Protein AF-A0A183J0R6-F1 (afdb_monomer)

Sequence (171 aa):
MLSTMIAQVKSVLSSEQKKADFKPEVENVSEIPLCSHACSMVCKYMNKQIDLIRDCLDGGNLEVVLTELSLRFHRAIVDNIYQFQYSSQGAMLLLCDIGEYRKVVTGLELPFVSKLFEALNALCNLLIVSPDNLASACCSGMLGDVERTVVVGFVQLRADYKTAKLNIDFQ

Secondary structure (DSSP, 8-state):
-HHHHHHHHHHHHHHH--HHHHS-SS--GGG--SS-HHHHHHHHHHHHHHHHHHHH--HHHHHHHHHHHHHHHHHHHHHHHTT--B-HHHHHHHHHHHHHHHHHHHTTT-HHHHHHHHHHHHHHHTTTS-HHHHHHHHT-GGGTTS-HHHHHHHHTTBTTTTTTT------

Organism: NCBI:txid241478

pLDDT: mean 93.26, std 8.08, range [53.22, 98.81]

Solvent-accessible surface area (backbone atoms only — not comparable to full-atom values): 9695 Å² total; per-residue (Å²): 109,66,70,58,55,49,48,50,44,51,50,44,44,68,74,56,54,51,67,56,69,22,45,50,97,70,89,58,79,93,69,70,57,83,45,48,72,29,47,56,54,42,50,55,52,50,50,56,51,51,52,56,46,56,77,74,40,57,73,71,62,34,53,53,52,53,49,55,46,50,55,51,46,53,49,50,53,53,62,53,56,73,76,47,48,25,32,61,63,17,26,53,35,48,51,30,30,50,54,53,54,41,58,63,50,56,78,66,76,46,68,70,60,48,50,52,51,50,31,50,47,56,50,50,47,56,37,56,51,53,79,91,50,39,69,62,58,71,65,32,77,70,42,68,90,51,57,65,69,58,56,52,52,45,43,63,28,23,66,53,34,79,82,69,63,72,75,83,79,84,128

Radius of gyration: 16.72 Å; Cα contacts (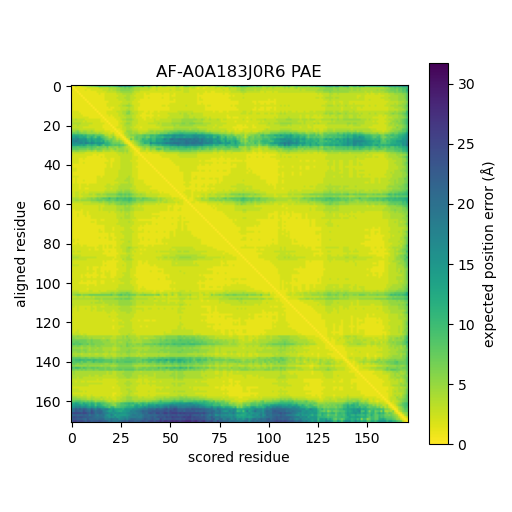8 Å, |Δi|>4): 164; chains: 1; bounding box: 42×39×45 Å

Nearest PDB structures (foldseek):
  5h11-assembly1_A  TM=9.649E-01  e=1.676E-13  Danio rerio
  5yfp-assembly1_E  TM=7.094E-01  e=2.396E-03  Saccharomyces cerevisiae S288C
  8ay2-assembly1_A  TM=6.679E-01  e=6.912E-02  Rattus norvegicus
  3hr0-assembly1_B  TM=6.161E-01  e=3.443E-01  Homo sapiens
  8tl7-assembly1_U  TM=4.513E-01  e=7.728E+00  synthetic construct

Structure (mmCIF, N/CA/C/O backbone):
data_AF-A0A183J0R6-F1
#
_entry.id   AF-A0A183J0R6-F1
#
loop_
_atom_site.group_PDB
_atom_site.id
_atom_site.type_symbol
_atom_site.label_atom_id
_atom_site.label_alt_id
_atom_site.label_comp_id
_atom_site.label_asym_id
_atom_site.label_entity_id
_atom_site.label_seq_id
_atom_site.pdbx_PDB_ins_code
_atom_site.Cartn_x
_atom_site.Cartn_y
_atom_site.Cartn_z
_atom_site.occupancy
_atom_site.B_iso_or_equiv
_atom_site.auth_seq_id
_atom_site.auth_comp_id
_atom_site.auth_asym_id
_atom_site.auth_atom_id
_atom_site.pdbx_PDB_model_num
ATOM 1 N N . MET A 1 1 ? -19.996 0.088 7.884 1.00 87.75 1 MET A N 1
ATOM 2 C CA . MET A 1 1 ? -19.008 1.145 8.188 1.00 87.75 1 MET A CA 1
ATOM 3 C C . MET A 1 1 ? -17.641 0.836 7.581 1.00 87.75 1 MET A C 1
ATOM 5 O O . MET A 1 1 ? -17.320 1.444 6.571 1.00 87.75 1 MET A O 1
ATOM 9 N N . LEU A 1 2 ? -16.880 -0.139 8.104 1.00 95.31 2 LEU A N 1
ATOM 10 C CA . LEU A 1 2 ? -15.515 -0.433 7.628 1.00 95.31 2 LEU A CA 1
ATOM 11 C C . LEU A 1 2 ? -15.435 -0.726 6.121 1.00 95.31 2 LEU A C 1
ATOM 13 O O . LEU A 1 2 ? -14.569 -0.199 5.435 1.00 95.31 2 LEU A O 1
ATOM 17 N N . SER A 1 3 ? -16.377 -1.500 5.571 1.00 96.94 3 SER A N 1
ATOM 18 C CA . SER A 1 3 ? -16.422 -1.771 4.125 1.00 96.94 3 SER A CA 1
ATOM 19 C C . SER A 1 3 ? -16.552 -0.498 3.281 1.00 96.94 3 SER A C 1
ATOM 21 O O . SER A 1 3 ? -15.930 -0.404 2.231 1.00 96.94 3 SER A O 1
ATOM 23 N N . THR A 1 4 ? -17.315 0.492 3.748 1.00 97.81 4 THR A N 1
ATOM 24 C CA . THR A 1 4 ? -17.487 1.781 3.062 1.00 97.81 4 THR A CA 1
ATOM 25 C C . THR A 1 4 ? -16.209 2.612 3.125 1.00 97.81 4 THR A C 1
ATOM 27 O O . THR A 1 4 ? -15.810 3.180 2.115 1.00 97.81 4 THR A O 1
ATOM 30 N N . MET A 1 5 ? -15.529 2.630 4.278 1.00 98.44 5 MET A N 1
ATOM 31 C CA . MET A 1 5 ? -14.243 3.321 4.427 1.00 98.44 5 MET A CA 1
ATOM 32 C C . MET A 1 5 ? -13.196 2.753 3.466 1.00 98.44 5 MET A C 1
ATOM 34 O O . MET A 1 5 ? -12.525 3.489 2.749 1.00 98.44 5 MET A O 1
ATOM 38 N N . ILE A 1 6 ? -13.116 1.426 3.382 1.00 98.69 6 ILE A N 1
ATOM 39 C CA . ILE A 1 6 ? -12.188 0.746 2.476 1.00 98.69 6 ILE A CA 1
ATOM 40 C C . ILE A 1 6 ? -12.593 0.925 1.011 1.00 98.69 6 ILE A C 1
ATOM 42 O O . ILE A 1 6 ? -11.721 1.088 0.162 1.00 98.69 6 ILE A O 1
ATOM 46 N N . ALA A 1 7 ? -13.889 0.951 0.693 1.00 98.56 7 ALA A N 1
ATOM 47 C CA . ALA A 1 7 ? -14.354 1.272 -0.655 1.00 98.56 7 ALA A CA 1
ATOM 48 C C . ALA A 1 7 ? -13.926 2.686 -1.080 1.00 98.56 7 ALA A C 1
ATOM 50 O O . ALA A 1 7 ? -13.480 2.863 -2.210 1.00 98.56 7 ALA A O 1
ATOM 51 N N . GLN A 1 8 ? -13.974 3.665 -0.169 1.00 98.56 8 GLN A N 1
ATOM 52 C CA . GLN A 1 8 ? -13.479 5.015 -0.438 1.00 98.56 8 GLN A CA 1
ATOM 53 C C . GLN A 1 8 ? -11.965 5.030 -0.689 1.00 98.56 8 GLN A C 1
ATOM 55 O O . GLN A 1 8 ? -11.523 5.663 -1.644 1.00 98.56 8 GLN A O 1
ATOM 60 N N . VAL A 1 9 ? -11.176 4.302 0.112 1.00 98.81 9 VAL A N 1
ATOM 61 C CA . VAL A 1 9 ? -9.729 4.143 -0.129 1.00 98.81 9 VAL A CA 1
ATOM 62 C C . VAL A 1 9 ? -9.477 3.566 -1.520 1.00 98.81 9 VAL A C 1
ATOM 64 O O . VAL A 1 9 ? -8.729 4.153 -2.296 1.00 98.81 9 VAL A O 1
ATOM 67 N N . LYS A 1 10 ? -10.141 2.457 -1.868 1.00 98.75 10 LYS A N 1
ATOM 68 C CA . LYS A 1 10 ? -10.003 1.825 -3.189 1.00 98.75 10 LYS A CA 1
ATOM 69 C C . LYS A 1 10 ? -10.410 2.770 -4.320 1.00 98.75 10 LYS A C 1
ATOM 71 O O . LYS A 1 10 ? -9.727 2.807 -5.336 1.00 98.75 10 LYS A O 1
ATOM 76 N N . SER A 1 11 ? -11.471 3.557 -4.129 1.00 98.69 11 SER A N 1
ATOM 77 C CA . SER A 1 11 ? -11.908 4.560 -5.103 1.00 98.69 11 SER A CA 1
ATOM 78 C C . SER A 1 11 ? -10.818 5.598 -5.359 1.00 98.69 11 SER A C 1
ATOM 80 O O . SER A 1 11 ? -10.483 5.820 -6.517 1.00 98.69 11 SER A O 1
ATOM 82 N N . VAL A 1 12 ? -10.241 6.185 -4.303 1.00 98.75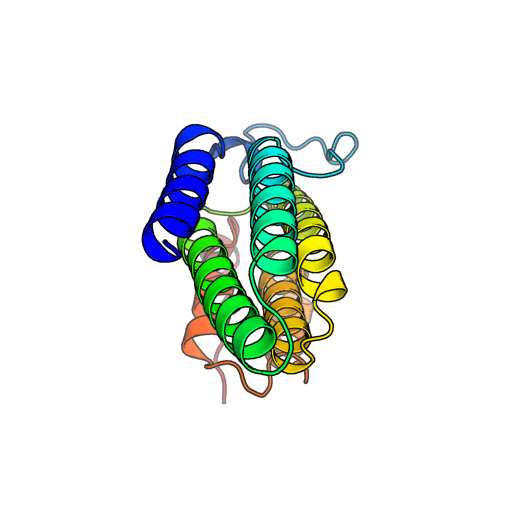 12 VAL A N 1
ATOM 83 C CA . VAL A 1 12 ? -9.163 7.183 -4.426 1.00 98.75 12 VAL A CA 1
ATOM 84 C C . VAL A 1 12 ? -7.941 6.581 -5.113 1.00 98.75 12 VAL A C 1
ATOM 86 O O . VAL A 1 12 ? -7.418 7.173 -6.049 1.00 98.75 12 VAL A O 1
ATOM 89 N N . LEU A 1 13 ? -7.510 5.386 -4.699 1.00 98.56 13 LEU A N 1
ATOM 90 C CA . LEU A 1 13 ? -6.380 4.703 -5.334 1.00 98.56 13 LEU A CA 1
ATOM 91 C C . LEU A 1 13 ? -6.639 4.474 -6.830 1.00 98.56 13 LEU A C 1
ATOM 93 O O . LEU A 1 13 ? -5.785 4.775 -7.654 1.00 98.56 13 LEU A O 1
ATOM 97 N N . SER A 1 14 ? -7.842 4.019 -7.191 1.00 97.69 14 SER A N 1
ATOM 98 C CA . SER A 1 14 ? -8.191 3.737 -8.587 1.00 97.69 14 SER A CA 1
ATOM 99 C C . SER A 1 14 ? -8.325 4.979 -9.475 1.00 97.69 14 SER A C 1
ATOM 101 O O . SER A 1 14 ? -8.086 4.876 -10.677 1.00 97.69 14 SER A O 1
ATOM 103 N N . SER A 1 15 ? -8.727 6.130 -8.921 1.00 97.56 15 SER A N 1
ATOM 104 C CA . SER A 1 15 ? -8.940 7.357 -9.700 1.00 97.56 15 SER A CA 1
ATOM 105 C C . SER A 1 15 ? -7.698 8.239 -9.768 1.00 97.56 15 SER A C 1
ATOM 107 O O . SER A 1 15 ? -7.456 8.866 -10.799 1.00 97.56 15 SER A O 1
ATOM 109 N N . GLU A 1 16 ? -6.909 8.278 -8.693 1.00 97.88 16 GLU A N 1
ATOM 110 C CA . GLU A 1 16 ? -5.811 9.235 -8.547 1.00 97.88 16 GLU A CA 1
ATOM 111 C C . GLU A 1 16 ? -4.429 8.634 -8.805 1.00 97.88 16 GLU A C 1
ATOM 113 O O . GLU A 1 16 ? -3.523 9.375 -9.184 1.00 97.88 16 GLU A O 1
ATOM 118 N N . GLN A 1 17 ? -4.239 7.321 -8.615 1.00 97.56 17 GLN A N 1
ATOM 119 C CA . GLN A 1 17 ? -2.930 6.691 -8.792 1.00 97.56 17 GLN A CA 1
ATOM 120 C C . GLN A 1 17 ? -2.743 6.213 -10.231 1.00 97.56 17 GLN A C 1
ATOM 122 O O . GLN A 1 17 ? -3.437 5.319 -10.722 1.00 97.56 17 GLN A O 1
ATOM 127 N N . LYS A 1 18 ? -1.791 6.821 -10.937 1.00 95.38 18 LYS A N 1
ATOM 128 C CA . LYS A 1 18 ? -1.590 6.624 -12.373 1.00 95.38 18 LYS A CA 1
ATOM 129 C C . LYS A 1 18 ? -0.411 5.700 -12.627 1.00 95.38 18 LYS A C 1
ATOM 131 O O . LYS A 1 18 ? 0.579 5.695 -11.909 1.00 95.38 18 LYS A O 1
ATOM 136 N N . LYS A 1 19 ? -0.455 4.967 -13.745 1.00 95.06 19 LYS A N 1
ATOM 137 C CA . LYS A 1 19 ? 0.674 4.113 -14.168 1.00 95.06 19 LYS A CA 1
ATOM 138 C C . LYS A 1 19 ? 1.973 4.901 -14.353 1.00 95.06 19 LYS A C 1
ATOM 140 O O . LYS A 1 19 ? 3.040 4.371 -14.067 1.00 95.06 19 LYS A O 1
ATOM 145 N N . ALA A 1 20 ? 1.868 6.153 -14.798 1.00 92.81 20 ALA A N 1
ATOM 146 C CA . ALA A 1 20 ? 3.007 7.046 -14.975 1.00 92.81 20 ALA A CA 1
ATOM 147 C C . ALA A 1 20 ? 3.714 7.396 -13.653 1.00 92.81 20 ALA A C 1
ATOM 149 O O . ALA A 1 20 ? 4.898 7.707 -13.693 1.00 92.81 20 ALA A O 1
ATOM 150 N N . ASP A 1 21 ? 3.036 7.281 -12.503 1.00 91.06 21 ASP A N 1
ATOM 151 C CA . ASP A 1 21 ? 3.656 7.509 -11.191 1.00 91.06 21 ASP A CA 1
ATOM 152 C C . ASP A 1 21 ? 4.735 6.451 -10.906 1.00 91.06 21 ASP A C 1
ATOM 154 O O . ASP A 1 21 ? 5.763 6.739 -10.299 1.00 91.06 21 ASP A O 1
ATOM 158 N N . PHE A 1 22 ? 4.515 5.217 -11.376 1.00 95.81 22 PHE A N 1
ATOM 159 C CA . PHE A 1 22 ? 5.379 4.070 -11.082 1.00 95.81 22 PHE A CA 1
ATOM 160 C C . PHE A 1 22 ? 6.205 3.569 -12.269 1.00 95.81 22 PHE A C 1
ATOM 162 O O . PHE A 1 22 ? 7.151 2.798 -12.103 1.00 95.81 22 PHE A O 1
ATOM 169 N N . LYS A 1 23 ? 5.866 4.014 -13.476 1.00 93.94 23 LYS A N 1
ATOM 170 C CA . LYS A 1 23 ? 6.611 3.730 -14.700 1.00 93.94 23 LYS A CA 1
ATOM 171 C C . LYS A 1 23 ? 6.567 4.957 -15.616 1.00 93.94 23 LYS A C 1
ATOM 173 O O . LYS A 1 23 ? 5.836 4.940 -16.611 1.00 93.94 23 LYS A O 1
ATOM 178 N N . PRO A 1 24 ? 7.284 6.035 -15.261 1.00 90.12 24 PRO A N 1
ATOM 179 C CA . PRO A 1 24 ? 7.362 7.221 -16.101 1.00 90.12 24 PRO A CA 1
ATOM 180 C C . PRO A 1 24 ? 8.087 6.901 -17.416 1.00 90.12 24 PRO A C 1
ATOM 182 O O . PRO A 1 24 ? 8.922 5.999 -17.476 1.00 90.12 24 PRO A O 1
ATOM 185 N N . GLU A 1 25 ? 7.768 7.637 -18.482 1.00 88.31 25 GLU A N 1
ATOM 186 C CA . GLU A 1 25 ? 8.450 7.480 -19.778 1.00 88.31 25 GLU A CA 1
ATOM 187 C C . GLU A 1 25 ? 9.907 7.958 -19.721 1.00 88.31 25 GLU A C 1
ATOM 189 O O . GLU A 1 25 ? 10.774 7.401 -20.393 1.00 88.31 25 GLU A O 1
ATOM 194 N N . VAL A 1 26 ? 10.170 8.976 -18.897 1.00 85.00 26 VAL A N 1
ATOM 195 C CA . VAL A 1 26 ? 11.495 9.546 -18.655 1.00 85.00 26 VAL A CA 1
ATOM 196 C C . VAL A 1 26 ? 11.745 9.533 -17.155 1.00 85.00 26 VAL A C 1
ATOM 198 O O . VAL A 1 26 ? 10.992 10.146 -16.398 1.00 85.00 26 VAL A O 1
ATOM 201 N N . GLU A 1 27 ? 12.797 8.839 -16.723 1.00 80.25 27 GLU A N 1
ATOM 202 C CA . GLU A 1 27 ? 13.166 8.815 -15.310 1.00 80.25 27 GLU A CA 1
ATOM 203 C C . GLU A 1 27 ? 13.895 10.104 -14.913 1.00 80.25 27 GLU A C 1
ATOM 205 O O . GLU A 1 27 ? 14.862 10.509 -15.559 1.00 80.25 27 GLU A O 1
ATOM 210 N N . ASN A 1 28 ? 13.462 10.732 -13.819 1.00 80.94 28 ASN A N 1
ATOM 211 C CA . ASN A 1 28 ? 14.131 11.897 -13.230 1.00 80.94 28 ASN A CA 1
ATOM 212 C C . ASN A 1 28 ? 14.248 11.736 -11.710 1.00 80.94 28 ASN A C 1
ATOM 214 O O . ASN A 1 28 ? 13.457 12.277 -10.938 1.00 80.94 28 ASN A O 1
ATOM 218 N N . VAL A 1 29 ? 15.245 10.962 -11.279 1.00 74.69 29 VAL A N 1
ATOM 219 C CA . VAL A 1 29 ? 15.430 10.558 -9.874 1.00 74.69 29 VAL A CA 1
ATOM 220 C C . VAL A 1 29 ? 15.598 11.757 -8.922 1.00 74.69 29 VAL A C 1
ATOM 222 O O . VAL A 1 29 ? 15.283 11.640 -7.742 1.00 74.69 29 VAL A O 1
ATOM 225 N N . SER A 1 30 ? 16.022 12.926 -9.416 1.00 73.06 30 SER A N 1
ATOM 226 C CA . SER A 1 30 ? 16.150 14.158 -8.619 1.00 73.06 30 SER A CA 1
ATOM 227 C C . SER A 1 30 ? 14.825 14.770 -8.149 1.00 73.06 30 SER A C 1
ATOM 229 O O . SER A 1 30 ? 14.849 15.629 -7.272 1.00 73.06 30 SER A O 1
ATOM 231 N N . GLU A 1 31 ? 13.681 14.347 -8.693 1.00 79.44 31 GLU A N 1
ATOM 232 C CA . GLU A 1 31 ? 12.369 14.962 -8.434 1.00 79.44 31 GLU A CA 1
ATOM 233 C C . GLU A 1 31 ? 11.353 13.976 -7.840 1.00 79.44 31 GLU A C 1
ATOM 235 O O . GLU A 1 31 ? 10.154 14.062 -8.100 1.00 79.44 31 GLU A O 1
ATOM 240 N N . ILE A 1 32 ? 11.809 13.010 -7.038 1.00 80.56 32 ILE A N 1
ATOM 241 C CA . ILE A 1 32 ? 10.890 12.078 -6.373 1.00 80.56 32 ILE A CA 1
ATOM 242 C C . ILE A 1 32 ? 10.152 12.826 -5.251 1.00 80.56 32 ILE A C 1
ATOM 244 O O . ILE A 1 32 ? 10.797 13.319 -4.320 1.00 80.56 32 ILE A O 1
ATOM 248 N N . PRO A 1 33 ? 8.813 12.936 -5.314 1.00 87.25 33 PRO A N 1
ATOM 249 C CA . PRO A 1 33 ? 8.048 13.619 -4.283 1.00 87.25 33 PRO A CA 1
ATOM 250 C C . PRO A 1 33 ? 8.037 12.810 -2.979 1.00 87.25 33 PRO A C 1
ATOM 252 O O . PRO A 1 33 ? 8.290 11.608 -2.965 1.00 87.25 33 PRO A O 1
ATOM 255 N N . LEU A 1 34 ? 7.685 13.469 -1.871 1.00 92.19 34 LEU A N 1
ATOM 256 C CA . LEU A 1 34 ? 7.610 12.839 -0.544 1.00 92.19 34 LEU A CA 1
ATOM 257 C C . LEU A 1 34 ? 6.604 11.682 -0.463 1.00 92.19 34 LEU A C 1
ATOM 259 O O . LEU A 1 34 ? 6.742 10.827 0.403 1.00 92.19 34 LEU A O 1
ATOM 263 N N . CYS A 1 35 ? 5.575 11.706 -1.309 1.00 96.75 35 CYS A N 1
ATOM 264 C CA . CYS A 1 35 ? 4.621 10.630 -1.575 1.00 96.75 35 CYS A CA 1
ATOM 265 C C . CYS A 1 35 ? 3.806 10.998 -2.826 1.00 96.75 35 CYS A C 1
ATOM 267 O O . CYS A 1 35 ? 3.851 12.137 -3.306 1.00 96.75 35 CYS A O 1
ATOM 269 N N . SER A 1 36 ? 3.043 10.047 -3.351 1.00 97.19 36 SER A N 1
ATOM 270 C CA . SER A 1 36 ? 2.089 10.270 -4.430 1.00 97.19 36 SER A CA 1
ATOM 271 C C . SER A 1 36 ? 0.873 11.073 -3.957 1.00 97.19 36 SER A C 1
ATOM 273 O O . SER A 1 36 ? 0.510 11.104 -2.775 1.00 97.19 36 SER A O 1
ATOM 275 N N . HIS A 1 37 ? 0.183 11.706 -4.910 1.00 96.88 37 HIS A N 1
ATOM 276 C CA . HIS A 1 37 ? -1.052 12.434 -4.621 1.00 96.88 37 HIS A CA 1
ATOM 277 C C . HIS A 1 37 ? -2.132 11.517 -4.020 1.00 96.88 37 HIS A C 1
ATOM 279 O O . HIS A 1 37 ? -2.749 11.862 -3.008 1.00 96.88 37 HIS A O 1
ATOM 285 N N . ALA A 1 38 ? -2.298 10.321 -4.596 1.00 98.19 38 ALA A N 1
ATOM 286 C CA . ALA A 1 38 ? -3.231 9.310 -4.113 1.00 98.19 38 ALA A CA 1
ATOM 287 C C . ALA A 1 38 ? -2.925 8.899 -2.665 1.00 98.19 38 ALA A C 1
ATOM 289 O O . ALA A 1 38 ? -3.832 8.874 -1.830 1.00 98.19 38 ALA A O 1
ATOM 290 N N . CYS A 1 39 ? -1.648 8.663 -2.339 1.00 98.69 39 CYS A N 1
ATOM 291 C CA . CYS A 1 39 ? -1.220 8.339 -0.982 1.00 98.69 39 CYS A CA 1
ATOM 292 C C . CYS A 1 39 ? -1.583 9.444 0.013 1.00 98.69 39 CYS A C 1
ATOM 294 O O . CYS A 1 39 ? -2.212 9.173 1.036 1.00 98.69 39 CYS A O 1
ATOM 296 N N . SER A 1 40 ? -1.272 10.703 -0.308 1.00 98.50 40 SER A N 1
ATOM 297 C CA . SER A 1 40 ? -1.616 11.843 0.549 1.00 98.50 40 SER A CA 1
ATOM 298 C C . SER A 1 40 ? -3.122 11.913 0.848 1.00 98.50 40 SER A C 1
ATOM 300 O O . SER A 1 40 ? -3.532 12.074 2.004 1.00 98.50 40 SER A O 1
ATOM 302 N N . MET A 1 41 ? -3.966 11.728 -0.174 1.00 98.69 41 MET A N 1
ATOM 303 C CA . MET A 1 41 ? -5.424 11.725 -0.021 1.00 98.69 41 MET A CA 1
ATOM 304 C C . MET A 1 41 ? -5.919 10.563 0.844 1.00 98.69 41 MET A C 1
ATOM 306 O O . MET A 1 41 ? -6.752 10.769 1.732 1.00 98.69 41 MET A O 1
ATOM 310 N N . VAL A 1 42 ? -5.392 9.359 0.615 1.00 98.81 42 VAL A N 1
ATOM 311 C CA . VAL A 1 42 ? -5.724 8.159 1.391 1.00 98.81 42 VAL A CA 1
ATOM 312 C C . VAL A 1 42 ? -5.324 8.328 2.856 1.00 98.81 42 VAL A C 1
ATOM 314 O O . VAL A 1 42 ? -6.160 8.116 3.733 1.00 98.81 42 VAL A O 1
ATOM 317 N N . CYS A 1 43 ? -4.100 8.777 3.144 1.00 98.50 43 CYS A N 1
ATOM 318 C CA . CYS A 1 43 ? -3.628 9.009 4.510 1.00 98.50 43 CYS A CA 1
ATOM 319 C C . CYS A 1 43 ? -4.476 10.057 5.236 1.00 98.50 43 CYS A C 1
ATOM 321 O O . CYS A 1 43 ? -4.893 9.840 6.375 1.00 98.50 43 CYS A O 1
ATOM 323 N N . LYS A 1 44 ? -4.792 11.178 4.576 1.00 98.56 44 LYS A N 1
ATOM 324 C CA . LYS A 1 44 ? -5.668 12.213 5.144 1.00 98.56 44 LYS A CA 1
ATOM 325 C C . LYS A 1 44 ? -7.057 11.662 5.471 1.00 98.56 44 LYS A C 1
ATOM 327 O O . LYS A 1 44 ? -7.605 11.965 6.531 1.00 98.56 44 LYS A O 1
ATOM 332 N N . TYR A 1 45 ? -7.629 10.862 4.572 1.00 98.62 45 TYR A N 1
ATOM 333 C CA . TYR A 1 45 ? -8.929 10.233 4.788 1.00 98.62 45 TYR A CA 1
ATOM 334 C C . TYR A 1 45 ? -8.896 9.248 5.961 1.00 98.62 45 TYR A C 1
ATOM 336 O O . TYR A 1 45 ? -9.743 9.342 6.850 1.00 98.62 45 TYR A O 1
ATOM 344 N N . MET A 1 46 ? -7.912 8.345 5.986 1.00 98.50 46 MET A N 1
ATOM 345 C CA . MET A 1 46 ? -7.789 7.308 7.010 1.00 98.50 46 MET A CA 1
ATOM 346 C C . MET A 1 46 ? -7.580 7.894 8.403 1.00 98.50 46 MET A C 1
ATOM 348 O O . MET A 1 46 ? -8.302 7.500 9.313 1.00 98.50 46 MET A O 1
ATOM 352 N N . ASN A 1 47 ? -6.683 8.874 8.563 1.00 98.38 47 ASN A N 1
ATOM 353 C CA . ASN A 1 47 ? -6.486 9.551 9.851 1.00 98.38 47 ASN A CA 1
ATOM 354 C C . ASN A 1 47 ? -7.797 10.160 10.366 1.00 98.38 47 ASN A C 1
ATOM 356 O O . ASN A 1 47 ? -8.203 9.883 11.488 1.00 98.38 47 ASN A O 1
ATOM 360 N N . LYS A 1 48 ? -8.545 10.862 9.502 1.00 98.31 48 LYS A N 1
ATOM 361 C CA . LYS A 1 48 ? -9.861 11.403 9.872 1.00 98.31 48 LYS A CA 1
ATOM 362 C C . LYS A 1 48 ? -10.847 10.314 10.318 1.00 98.31 48 LYS A C 1
ATOM 364 O O . LYS A 1 48 ? -11.633 10.548 11.230 1.00 98.31 48 LYS A O 1
ATOM 369 N N . GLN A 1 49 ? -10.867 9.152 9.660 1.00 98.12 49 GLN A N 1
ATOM 370 C CA . GLN A 1 49 ? -11.750 8.052 10.072 1.00 98.12 49 GLN A CA 1
ATOM 371 C C . GLN A 1 49 ? -11.319 7.444 11.409 1.00 98.12 49 GLN A C 1
ATOM 373 O O . GLN A 1 49 ? -12.175 7.129 12.228 1.00 98.12 49 GLN A O 1
ATOM 378 N N . ILE A 1 50 ? -10.014 7.293 11.631 1.00 97.88 50 ILE A N 1
ATOM 379 C CA . ILE A 1 50 ? -9.447 6.792 12.886 1.00 97.88 50 ILE A CA 1
ATOM 380 C C . ILE A 1 50 ? -9.819 7.716 14.048 1.00 97.88 50 ILE A C 1
ATOM 382 O O . ILE A 1 50 ? -10.266 7.218 15.079 1.00 97.88 50 ILE A O 1
ATOM 386 N N . ASP A 1 51 ? -9.705 9.033 13.871 1.00 97.44 51 ASP A N 1
ATOM 387 C CA . ASP A 1 51 ? -10.076 10.013 14.898 1.00 97.44 51 ASP A CA 1
ATOM 388 C C . ASP A 1 51 ? -11.562 9.889 15.270 1.00 97.44 51 ASP A C 1
ATOM 390 O O . ASP A 1 51 ? -11.901 9.725 16.437 1.00 97.44 51 ASP A O 1
ATOM 394 N N . LEU A 1 52 ? -12.453 9.818 14.273 1.00 97.38 52 LEU A N 1
ATOM 395 C CA . LEU A 1 52 ? -13.888 9.620 14.518 1.00 97.38 52 LEU A CA 1
ATOM 396 C C . LEU A 1 52 ? -14.195 8.297 15.232 1.00 97.38 52 LEU A C 1
ATOM 398 O O . LEU A 1 52 ? -15.106 8.235 16.052 1.00 97.38 52 LEU A O 1
ATOM 402 N N . ILE A 1 53 ? -13.465 7.226 14.913 1.00 97.50 53 ILE A N 1
ATOM 403 C CA . ILE A 1 53 ? -13.627 5.934 15.588 1.00 97.50 53 ILE A CA 1
ATOM 404 C C . ILE A 1 53 ? -13.210 6.048 17.059 1.0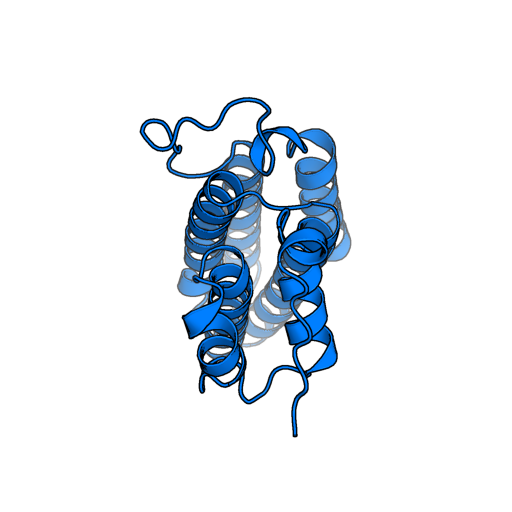0 97.50 53 ILE A C 1
ATOM 406 O O . ILE A 1 53 ? -13.913 5.518 17.918 1.00 97.50 53 ILE A O 1
ATOM 410 N N . ARG A 1 54 ? -12.115 6.759 17.353 1.00 96.31 54 ARG A N 1
ATOM 411 C CA . ARG A 1 54 ? -11.625 7.004 18.720 1.00 96.31 54 ARG A CA 1
ATOM 412 C C . ARG A 1 54 ? -12.573 7.856 19.552 1.00 96.31 54 ARG A C 1
ATOM 414 O O . ARG A 1 54 ? -12.676 7.635 20.751 1.00 96.31 54 ARG A O 1
ATOM 421 N N . ASP A 1 55 ? -13.298 8.771 18.919 1.00 97.12 55 ASP A N 1
ATOM 422 C CA . ASP A 1 55 ? -14.321 9.571 19.598 1.00 97.12 55 ASP A CA 1
ATOM 423 C C . ASP A 1 55 ? -15.580 8.754 19.946 1.00 97.12 55 ASP A C 1
ATOM 425 O O . ASP A 1 55 ? -16.369 9.157 20.801 1.00 97.12 55 ASP A O 1
ATOM 429 N N . CYS A 1 56 ? -15.793 7.613 19.278 1.00 96.31 56 CYS A N 1
ATOM 430 C CA . CYS A 1 56 ? -17.013 6.811 19.409 1.00 96.31 56 CYS A CA 1
ATOM 431 C C . CYS A 1 56 ? -16.825 5.492 20.172 1.00 96.31 56 CYS A C 1
ATOM 433 O O . CYS A 1 56 ? -17.819 4.909 20.605 1.00 96.31 56 CYS A O 1
ATOM 435 N N . LEU A 1 57 ? -15.596 4.981 20.272 1.00 96.56 57 LEU A N 1
ATOM 436 C CA . LEU A 1 57 ? -15.275 3.672 20.843 1.00 96.56 57 LEU A CA 1
ATOM 437 C C . LEU A 1 57 ? -14.085 3.769 21.796 1.00 96.56 57 LEU A C 1
ATOM 439 O O . LEU A 1 57 ? -13.166 4.553 21.585 1.00 96.56 57 LEU A O 1
ATOM 443 N N . ASP A 1 58 ? -14.053 2.877 22.780 1.00 94.06 58 ASP A N 1
ATOM 444 C CA . ASP A 1 58 ? -12.977 2.754 23.753 1.00 94.06 58 ASP A CA 1
ATOM 445 C C . ASP A 1 58 ? -12.579 1.285 24.003 1.00 94.06 58 ASP A C 1
ATOM 447 O O . ASP A 1 58 ? -13.183 0.333 23.487 1.00 94.06 58 ASP A O 1
ATOM 451 N N . GLY A 1 59 ? -11.495 1.110 24.765 1.00 95.12 59 GLY A N 1
ATOM 452 C CA . GLY A 1 59 ? -11.015 -0.185 25.248 1.00 95.12 59 GLY A CA 1
ATOM 453 C C . GLY A 1 59 ? 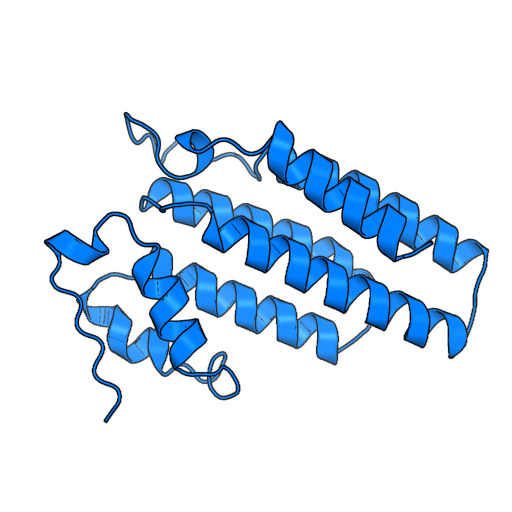-10.870 -1.252 24.157 1.00 95.12 59 GLY A C 1
ATOM 454 O O . GLY A 1 59 ? -10.411 -0.989 23.046 1.00 95.12 59 GLY A O 1
ATOM 455 N N . GLY A 1 60 ? -11.285 -2.480 24.476 1.00 95.62 60 GLY A N 1
ATOM 456 C CA . GLY A 1 60 ? -11.158 -3.617 23.558 1.00 95.62 60 GLY A CA 1
ATOM 457 C C . GLY A 1 60 ? -12.002 -3.491 22.284 1.00 95.62 60 GLY A C 1
ATOM 458 O O . GLY A 1 60 ? -11.613 -4.010 21.241 1.00 95.62 60 GLY A O 1
ATOM 459 N N . ASN A 1 61 ? -13.128 -2.768 22.320 1.00 95.94 61 ASN A N 1
ATOM 460 C CA . ASN A 1 61 ? -13.938 -2.546 21.117 1.00 95.94 61 ASN A CA 1
ATOM 4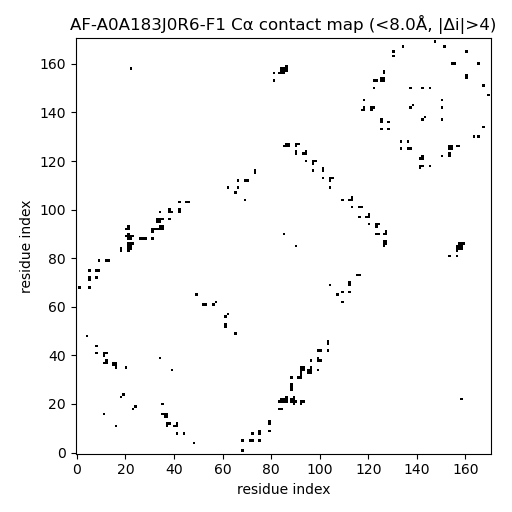61 C C . ASN A 1 61 ? -13.194 -1.665 20.110 1.00 95.94 61 ASN A C 1
ATOM 463 O O . ASN A 1 61 ? -13.195 -1.958 18.913 1.00 95.94 61 ASN A O 1
ATOM 467 N N . LEU A 1 62 ? -12.538 -0.610 20.602 1.00 97.00 62 LEU A N 1
ATOM 468 C CA . LEU A 1 62 ? -11.686 0.249 19.789 1.00 97.00 62 LEU A CA 1
ATOM 469 C C . LEU A 1 62 ? -10.546 -0.559 19.156 1.00 97.00 62 LEU A C 1
ATOM 471 O O . LEU A 1 62 ? -10.336 -0.473 17.946 1.00 97.00 62 LEU A O 1
ATOM 475 N N . GLU A 1 63 ? -9.864 -1.389 19.948 1.00 96.94 63 GLU A N 1
ATOM 476 C CA . GLU A 1 63 ? -8.758 -2.231 19.477 1.00 96.94 63 GLU A CA 1
ATOM 477 C C . GLU A 1 63 ? -9.196 -3.185 18.354 1.00 96.94 63 GLU A C 1
ATOM 479 O O . GLU A 1 63 ? -8.556 -3.243 17.300 1.00 96.94 63 GLU A O 1
ATOM 484 N N . VAL A 1 64 ? -10.326 -3.880 18.529 1.00 97.38 64 VAL A N 1
ATOM 485 C CA . VAL A 1 64 ? -10.867 -4.818 17.530 1.00 97.38 64 VAL A CA 1
ATOM 486 C C . VAL A 1 64 ? -11.225 -4.093 16.232 1.00 97.38 64 VAL A C 1
ATOM 488 O O . VAL A 1 64 ? -10.879 -4.556 15.141 1.00 97.38 64 VAL A O 1
ATOM 491 N N . VAL A 1 65 ? -11.891 -2.939 16.325 1.00 98.06 65 VAL A N 1
ATOM 492 C CA . VAL A 1 65 ? -12.320 -2.174 15.145 1.00 98.06 65 VAL A CA 1
ATOM 493 C C . VAL A 1 65 ? -11.126 -1.589 14.390 1.00 98.06 65 VAL A C 1
ATOM 495 O O . VAL A 1 65 ? -11.084 -1.687 13.160 1.00 98.06 65 VAL A O 1
ATOM 498 N N . LEU A 1 66 ? -10.144 -1.018 15.094 1.00 98.12 66 LEU A N 1
ATOM 499 C CA . LEU A 1 66 ? -8.928 -0.478 14.480 1.00 98.12 66 LEU A CA 1
ATOM 500 C C . LEU A 1 66 ? -8.054 -1.578 13.874 1.00 98.12 66 LEU A C 1
ATOM 502 O O . LEU A 1 66 ? -7.486 -1.374 12.798 1.00 98.12 66 LEU A O 1
ATOM 506 N N . THR A 1 67 ? -7.990 -2.750 14.509 1.00 98.25 67 THR A N 1
ATOM 507 C CA . THR A 1 67 ? -7.310 -3.924 13.950 1.00 98.25 67 THR A CA 1
ATOM 508 C C . THR A 1 67 ? -7.951 -4.329 12.628 1.00 98.25 67 THR A C 1
ATOM 510 O O . THR A 1 67 ? -7.273 -4.346 11.602 1.00 98.25 67 THR A O 1
ATOM 513 N N . GLU A 1 68 ? -9.266 -4.560 12.599 1.00 98.38 68 GLU A N 1
ATOM 514 C CA . GLU A 1 68 ? -9.965 -4.973 11.377 1.00 98.38 68 GLU A CA 1
ATOM 515 C C . GLU A 1 68 ? -9.865 -3.917 10.261 1.00 98.38 68 GLU A C 1
ATOM 517 O O . GLU A 1 68 ? -9.646 -4.252 9.093 1.00 98.38 68 GLU A O 1
ATOM 522 N N . LEU A 1 69 ? -9.976 -2.627 10.604 1.00 98.56 69 LEU A N 1
ATOM 523 C CA . LEU A 1 69 ? -9.779 -1.529 9.656 1.00 98.56 69 LEU A CA 1
ATOM 524 C C . LEU A 1 69 ? -8.374 -1.573 9.042 1.00 98.56 69 LEU A C 1
ATOM 526 O O . LEU A 1 69 ? -8.235 -1.485 7.821 1.00 98.56 69 LEU A O 1
ATOM 530 N N . SER A 1 70 ? -7.348 -1.744 9.874 1.00 98.50 70 SER A N 1
ATOM 531 C CA . SER A 1 70 ? -5.948 -1.747 9.447 1.00 98.50 70 SER A CA 1
ATOM 532 C C . SER A 1 70 ? -5.609 -2.940 8.558 1.00 98.50 70 SER A C 1
ATOM 534 O O . SER A 1 70 ? -4.907 -2.778 7.561 1.00 98.50 70 SER A O 1
ATOM 536 N N . LEU A 1 71 ? -6.152 -4.125 8.855 1.00 98.50 71 LEU A N 1
ATOM 537 C CA . LEU A 1 71 ? -5.968 -5.316 8.018 1.00 98.50 71 LEU A CA 1
ATOM 538 C C . LEU A 1 71 ? -6.590 -5.134 6.632 1.00 98.50 71 LEU A C 1
ATOM 540 O O . LEU A 1 71 ? -5.973 -5.457 5.612 1.00 98.50 71 LEU A O 1
ATOM 544 N N . ARG A 1 72 ? -7.799 -4.568 6.567 1.00 98.69 72 ARG A N 1
ATOM 545 C CA . ARG A 1 72 ? -8.446 -4.277 5.282 1.00 98.69 72 ARG A CA 1
ATOM 546 C C . ARG A 1 72 ? -7.746 -3.160 4.521 1.00 98.69 72 ARG A C 1
ATOM 548 O O . ARG A 1 72 ? -7.697 -3.216 3.294 1.00 98.69 72 ARG A O 1
ATOM 555 N N . PHE A 1 73 ? -7.212 -2.168 5.229 1.00 98.81 73 PHE A N 1
ATOM 556 C CA . PHE A 1 73 ? -6.439 -1.086 4.634 1.00 98.81 73 PHE A CA 1
ATOM 557 C C . PHE A 1 73 ? -5.147 -1.611 4.007 1.00 98.81 73 PHE A C 1
ATOM 559 O O . PHE A 1 73 ? -4.912 -1.382 2.822 1.00 98.81 73 PHE A O 1
ATOM 566 N N . HIS A 1 74 ? -4.385 -2.415 4.755 1.00 98.69 74 HIS A N 1
ATOM 567 C CA . HIS A 1 74 ? -3.214 -3.122 4.247 1.00 98.69 74 HIS A CA 1
ATOM 568 C C . HIS A 1 7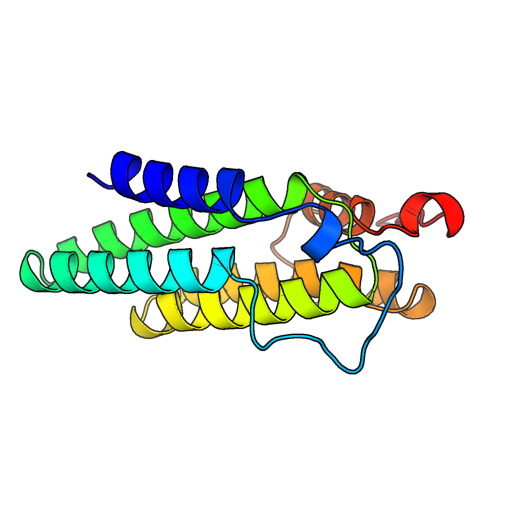4 ? -3.549 -3.920 2.980 1.00 98.69 74 HIS A C 1
ATOM 570 O O . HIS A 1 74 ? -2.897 -3.760 1.951 1.00 98.69 74 HIS A O 1
ATOM 576 N N . ARG A 1 75 ? -4.620 -4.726 3.013 1.00 98.56 75 ARG A N 1
ATOM 577 C CA . ARG A 1 75 ? -5.059 -5.495 1.841 1.00 98.56 75 ARG A CA 1
ATOM 578 C C . ARG A 1 75 ? -5.401 -4.605 0.645 1.00 98.56 75 ARG A C 1
ATOM 580 O O . ARG A 1 75 ? -5.016 -4.934 -0.467 1.00 98.56 75 ARG A O 1
ATOM 587 N N . ALA A 1 76 ? -6.096 -3.487 0.853 1.00 98.81 76 ALA A N 1
ATOM 588 C CA . ALA A 1 76 ? -6.428 -2.560 -0.228 1.00 98.81 76 ALA A CA 1
ATOM 589 C C . ALA A 1 76 ? -5.178 -1.944 -0.880 1.00 98.81 76 ALA A C 1
ATOM 591 O O . ALA A 1 76 ? -5.151 -1.797 -2.100 1.00 98.81 76 ALA A O 1
ATOM 592 N N . ILE A 1 77 ? -4.147 -1.630 -0.088 1.00 98.81 77 ILE A N 1
ATOM 593 C CA . ILE A 1 77 ? -2.855 -1.154 -0.598 1.00 98.81 77 ILE A CA 1
ATOM 594 C C . ILE A 1 77 ? -2.166 -2.253 -1.412 1.00 98.81 77 ILE A C 1
ATOM 596 O O . ILE A 1 77 ? -1.740 -1.997 -2.534 1.00 98.81 77 ILE A O 1
ATOM 600 N N . VAL A 1 78 ? -2.096 -3.479 -0.884 1.00 98.62 78 VAL A N 1
ATOM 601 C CA . VAL A 1 78 ? -1.490 -4.621 -1.588 1.00 98.62 78 VAL A CA 1
ATOM 602 C C . VAL A 1 78 ? -2.206 -4.897 -2.912 1.00 98.62 78 VAL A C 1
ATOM 604 O O . VAL A 1 78 ? -1.550 -4.970 -3.947 1.00 98.62 78 VAL A O 1
ATOM 607 N N . ASP A 1 79 ? -3.542 -4.979 -2.904 1.00 98.56 79 ASP A N 1
ATOM 608 C CA . ASP A 1 79 ? -4.358 -5.174 -4.111 1.00 98.56 79 ASP A CA 1
ATOM 609 C C . ASP A 1 79 ? -4.037 -4.111 -5.184 1.00 98.56 79 ASP A C 1
ATOM 611 O O . ASP A 1 79 ? -3.966 -4.430 -6.374 1.00 98.56 79 ASP A O 1
ATOM 615 N N . ASN A 1 80 ? -3.837 -2.855 -4.762 1.00 98.62 80 ASN A N 1
ATOM 616 C CA . ASN A 1 80 ? -3.493 -1.738 -5.639 1.00 98.62 80 ASN A CA 1
ATOM 617 C C . ASN A 1 80 ? -2.069 -1.855 -6.195 1.00 98.62 80 ASN A C 1
ATOM 619 O O . ASN A 1 80 ? -1.879 -1.659 -7.389 1.00 98.62 80 ASN A O 1
ATOM 623 N N . ILE A 1 81 ? -1.086 -2.232 -5.371 1.00 98.69 81 ILE A N 1
ATOM 624 C CA . ILE A 1 81 ? 0.309 -2.429 -5.802 1.00 98.69 81 ILE A CA 1
ATOM 625 C C . ILE A 1 81 ? 0.396 -3.436 -6.956 1.00 98.69 81 ILE A C 1
ATOM 627 O O . ILE A 1 81 ? 1.065 -3.189 -7.959 1.00 98.69 81 ILE A O 1
ATOM 631 N N . TYR A 1 82 ? -0.360 -4.533 -6.872 1.00 98.31 82 TYR A N 1
ATOM 632 C CA . TYR A 1 82 ? -0.407 -5.554 -7.923 1.00 98.31 82 TYR A CA 1
ATOM 633 C C . TYR A 1 82 ? -0.983 -5.068 -9.271 1.00 98.31 82 TYR A C 1
ATOM 635 O O . TYR A 1 82 ? -0.892 -5.794 -10.260 1.00 98.31 82 TYR A O 1
ATOM 643 N N . GLN A 1 83 ? -1.557 -3.861 -9.355 1.00 97.88 83 GLN A N 1
ATOM 644 C CA . GLN A 1 83 ? -2.063 -3.290 -10.614 1.00 97.88 83 GLN A CA 1
ATOM 645 C C . GLN A 1 83 ? -0.980 -2.605 -11.462 1.00 97.88 83 GLN A C 1
ATOM 647 O O . GLN A 1 83 ? -1.252 -2.192 -12.597 1.00 97.88 83 GLN A O 1
ATOM 652 N N . PHE A 1 84 ? 0.239 -2.465 -10.938 1.00 98.00 84 PHE A N 1
ATOM 653 C CA . PHE A 1 84 ? 1.296 -1.669 -11.555 1.00 98.00 84 PHE A CA 1
ATOM 654 C C . PHE A 1 84 ? 2.543 -2.490 -11.884 1.00 98.00 84 PHE A C 1
ATOM 656 O O . PHE A 1 84 ? 2.768 -3.583 -11.375 1.00 98.00 84 PHE A O 1
ATOM 663 N N . GLN A 1 85 ? 3.364 -1.927 -12.769 1.00 97.00 85 GLN A N 1
ATOM 664 C CA . GLN A 1 85 ? 4.763 -2.313 -12.914 1.00 97.00 85 GLN A CA 1
ATOM 665 C C . GLN A 1 85 ? 5.633 -1.154 -12.457 1.00 97.00 85 GLN A C 1
ATOM 667 O O . GLN A 1 85 ? 5.270 0.001 -12.678 1.00 97.00 85 GLN A O 1
ATOM 672 N N . TYR A 1 86 ? 6.790 -1.476 -11.894 1.00 97.00 86 TYR A N 1
ATOM 673 C CA . TYR A 1 86 ? 7.646 -0.504 -11.232 1.00 97.00 86 TYR A CA 1
ATOM 674 C C . TYR A 1 86 ? 8.985 -0.382 -11.939 1.00 97.00 86 TYR A C 1
ATOM 676 O O . TYR A 1 86 ? 9.717 -1.363 -12.083 1.00 97.00 86 TYR A O 1
ATOM 684 N N . SER A 1 87 ? 9.305 0.833 -12.373 1.00 95.06 87 SER A N 1
ATOM 685 C CA . SER A 1 87 ? 10.688 1.212 -12.639 1.00 95.06 87 SER A CA 1
ATOM 686 C C . SER A 1 87 ? 11.428 1.458 -11.317 1.00 95.06 87 SER A C 1
ATOM 688 O O . SER A 1 87 ? 10.799 1.511 -10.255 1.00 95.06 87 SER A O 1
ATOM 690 N N . SER A 1 88 ? 12.751 1.635 -11.352 1.00 92.06 88 SER A N 1
ATOM 691 C CA . SER A 1 88 ? 13.521 1.952 -10.139 1.00 92.06 88 SER A CA 1
ATOM 692 C C . SER A 1 88 ? 13.015 3.239 -9.483 1.00 92.06 88 SER A C 1
ATOM 694 O O . SER A 1 88 ? 12.831 3.284 -8.267 1.00 92.06 88 SER A O 1
ATOM 696 N N . GLN A 1 89 ? 12.719 4.268 -10.288 1.00 93.69 89 GLN A N 1
ATOM 697 C CA . GLN A 1 89 ? 12.118 5.507 -9.795 1.00 93.69 89 GLN A CA 1
ATOM 698 C C . GLN A 1 89 ? 10.729 5.283 -9.195 1.00 93.69 89 GLN A C 1
ATOM 700 O O . GLN A 1 89 ? 10.449 5.764 -8.097 1.00 93.69 89 GLN A O 1
ATOM 705 N N . GLY A 1 90 ? 9.869 4.533 -9.882 1.00 96.19 90 GLY A N 1
ATOM 706 C CA . GLY A 1 90 ? 8.534 4.240 -9.374 1.00 96.19 90 GLY A CA 1
ATOM 707 C C . GLY A 1 90 ? 8.542 3.458 -8.064 1.00 96.19 90 GLY A C 1
ATOM 708 O O . GLY A 1 90 ? 7.741 3.728 -7.173 1.00 96.19 90 GLY A O 1
ATOM 709 N N . ALA A 1 91 ? 9.474 2.516 -7.915 1.00 96.62 91 ALA A N 1
ATOM 710 C CA . ALA A 1 91 ? 9.663 1.765 -6.679 1.00 96.62 91 ALA A CA 1
ATOM 711 C C . ALA A 1 91 ? 10.096 2.670 -5.512 1.00 96.62 91 ALA A C 1
ATOM 713 O O . ALA A 1 91 ? 9.608 2.493 -4.397 1.00 96.62 91 ALA A O 1
ATOM 714 N N . MET A 1 92 ? 10.954 3.669 -5.757 1.00 95.94 92 MET A N 1
ATOM 715 C CA . MET A 1 92 ? 11.309 4.674 -4.744 1.00 95.94 92 MET A CA 1
ATOM 716 C C . MET A 1 92 ? 10.085 5.470 -4.284 1.00 95.94 92 MET A C 1
ATOM 718 O O . MET A 1 92 ? 9.873 5.615 -3.082 1.00 95.94 92 MET A O 1
ATOM 722 N N . LEU A 1 93 ? 9.244 5.923 -5.221 1.00 97.19 93 LEU A N 1
ATOM 723 C CA . LEU A 1 93 ? 7.997 6.609 -4.877 1.00 97.19 93 LEU A CA 1
ATOM 724 C C . LEU A 1 93 ? 7.037 5.697 -4.097 1.00 97.19 93 LEU A C 1
ATOM 726 O O . LEU A 1 93 ? 6.430 6.134 -3.123 1.00 97.19 93 LEU A O 1
ATOM 730 N N . LEU A 1 94 ? 6.926 4.418 -4.469 1.00 98.38 94 LEU A N 1
ATOM 731 C CA . LEU A 1 94 ? 6.123 3.465 -3.703 1.00 98.38 94 LEU A CA 1
ATOM 732 C C . LEU A 1 94 ? 6.642 3.319 -2.265 1.00 98.38 94 LEU A C 1
ATOM 734 O O . LEU A 1 94 ? 5.843 3.279 -1.337 1.00 98.38 94 LEU A O 1
ATOM 738 N N . LEU A 1 95 ? 7.958 3.255 -2.052 1.00 98.06 95 LEU A N 1
ATOM 739 C CA . LEU A 1 95 ? 8.529 3.176 -0.702 1.00 98.06 95 LEU A CA 1
ATOM 740 C C . LEU A 1 95 ? 8.210 4.420 0.135 1.00 98.06 95 LEU A C 1
ATOM 742 O O . LEU A 1 95 ? 7.919 4.295 1.327 1.00 98.06 95 LEU A O 1
ATOM 746 N N . CYS A 1 96 ? 8.198 5.599 -0.486 1.00 97.88 96 CYS A N 1
ATOM 747 C CA . CYS A 1 96 ? 7.697 6.821 0.134 1.00 97.88 96 CYS A CA 1
ATOM 748 C C . CYS A 1 96 ? 6.220 6.681 0.556 1.00 97.88 96 CYS A C 1
ATOM 750 O O . CYS A 1 96 ? 5.890 6.950 1.713 1.00 97.88 96 CYS A O 1
ATOM 752 N N . ASP A 1 97 ? 5.356 6.167 -0.327 1.00 98.62 97 ASP A N 1
ATOM 753 C CA . ASP A 1 97 ? 3.942 5.902 -0.018 1.00 98.62 97 ASP A CA 1
ATOM 754 C C . ASP A 1 97 ? 3.779 4.909 1.148 1.00 98.62 97 ASP A C 1
ATOM 756 O O . ASP A 1 97 ? 3.021 5.163 2.085 1.00 98.62 97 ASP A O 1
ATOM 760 N N . ILE A 1 98 ? 4.528 3.798 1.149 1.00 98.44 98 ILE A N 1
ATOM 761 C CA . ILE A 1 98 ? 4.513 2.821 2.252 1.00 98.44 98 ILE A CA 1
ATOM 762 C C . ILE A 1 98 ? 4.950 3.468 3.571 1.00 98.44 98 ILE A C 1
ATOM 764 O O . ILE A 1 98 ? 4.376 3.167 4.620 1.00 98.44 98 ILE A O 1
ATOM 768 N N . GLY A 1 99 ? 5.926 4.377 3.536 1.00 98.06 99 GLY A N 1
ATOM 769 C CA . GLY A 1 99 ? 6.341 5.159 4.698 1.00 98.06 99 GLY A CA 1
ATOM 770 C C . GLY A 1 99 ? 5.200 5.991 5.289 1.00 98.06 99 GLY A C 1
ATOM 771 O O . GLY A 1 99 ? 5.008 5.994 6.506 1.00 98.06 99 GLY A O 1
ATOM 772 N N . GLU A 1 100 ? 4.403 6.646 4.447 1.00 98.25 100 GLU A N 1
ATOM 773 C CA . GLU A 1 100 ? 3.234 7.416 4.886 1.00 98.25 100 GLU A CA 1
ATOM 774 C C . GLU A 1 100 ? 2.101 6.516 5.396 1.00 98.25 100 GLU A C 1
ATOM 776 O O . GLU A 1 100 ? 1.549 6.773 6.468 1.00 98.25 100 GLU A O 1
ATOM 781 N N . TYR A 1 101 ? 1.796 5.409 4.711 1.00 98.56 101 TYR A N 1
ATOM 782 C CA . TYR A 1 101 ? 0.799 4.449 5.197 1.00 98.56 101 TYR A CA 1
ATOM 783 C C . TYR A 1 101 ? 1.193 3.835 6.545 1.00 98.56 101 TYR A C 1
ATOM 785 O O . TYR A 1 101 ? 0.335 3.637 7.406 1.00 98.56 101 TYR A O 1
ATOM 793 N N . ARG A 1 102 ? 2.491 3.600 6.775 1.00 97.75 102 ARG A N 1
ATOM 794 C CA . ARG A 1 102 ? 3.015 3.167 8.078 1.00 97.75 102 ARG A CA 1
ATOM 795 C C . ARG A 1 102 ? 2.746 4.189 9.171 1.00 97.75 102 ARG A C 1
ATOM 797 O O . ARG A 1 102 ? 2.303 3.802 10.245 1.00 97.75 102 ARG A O 1
ATOM 804 N N . LYS A 1 103 ? 2.952 5.484 8.914 1.00 96.81 103 LYS A N 1
ATOM 805 C CA . LYS A 1 103 ? 2.674 6.540 9.906 1.00 96.81 103 LYS A CA 1
ATOM 806 C C . LYS A 1 103 ? 1.213 6.531 10.364 1.00 96.81 103 LYS A C 1
ATOM 808 O O . LYS A 1 103 ? 0.971 6.715 11.553 1.00 96.81 103 LYS A O 1
ATOM 813 N N . VAL A 1 104 ? 0.268 6.256 9.457 1.00 97.31 104 VAL A N 1
ATOM 814 C CA . VAL A 1 104 ? -1.167 6.133 9.786 1.00 97.31 104 VAL A CA 1
ATOM 815 C C . VAL A 1 104 ? -1.410 5.027 10.817 1.00 97.31 104 VAL A C 1
ATOM 817 O O . VAL A 1 104 ? -2.158 5.229 11.770 1.00 97.31 104 VAL A O 1
ATOM 820 N N . VAL A 1 105 ? -0.780 3.859 10.650 1.00 96.12 105 VAL A N 1
ATOM 821 C CA . VAL A 1 105 ? -1.041 2.694 11.514 1.00 96.12 105 VAL A CA 1
ATOM 822 C C . VAL A 1 105 ? -0.161 2.630 12.762 1.00 96.12 105 VAL A C 1
ATOM 824 O O . VAL A 1 105 ? -0.592 2.084 13.774 1.00 96.12 105 VAL A O 1
ATOM 827 N N . THR A 1 106 ? 1.038 3.219 12.744 1.00 91.19 106 THR A N 1
ATOM 828 C CA . THR A 1 106 ? 1.929 3.265 13.917 1.00 91.19 106 THR A CA 1
ATOM 829 C C . THR A 1 106 ? 1.265 3.979 15.092 1.00 91.19 106 THR A C 1
ATOM 831 O O . THR A 1 106 ? 1.411 3.551 16.234 1.00 91.19 106 THR A O 1
ATOM 834 N N . GLY A 1 107 ? 0.478 5.024 14.819 1.00 86.19 107 GLY A N 1
ATOM 835 C CA . GLY A 1 107 ? -0.250 5.760 15.851 1.00 86.19 107 GLY A CA 1
ATOM 836 C C . GLY A 1 107 ? -1.366 4.965 16.535 1.00 86.19 107 GLY A C 1
ATOM 837 O O . GLY A 1 107 ? -1.974 5.497 17.457 1.00 86.19 107 GLY A O 1
ATOM 838 N N . LEU A 1 108 ? -1.673 3.741 16.088 1.00 93.06 108 LEU A N 1
ATOM 839 C CA . LEU A 1 108 ? -2.723 2.887 16.655 1.00 93.06 108 LEU A CA 1
ATOM 840 C C . LEU A 1 108 ? -2.230 1.984 17.790 1.00 93.06 108 LEU A C 1
ATOM 842 O O . LEU A 1 108 ? -3.062 1.384 18.459 1.00 93.06 108 LEU A O 1
ATOM 846 N N . GLU A 1 109 ? -0.911 1.872 17.980 1.00 91.75 109 GLU A N 1
ATOM 847 C CA . GLU A 1 109 ? -0.293 1.020 19.008 1.00 91.75 109 GLU A CA 1
ATOM 848 C C . GLU A 1 109 ? -0.666 -0.472 18.880 1.00 91.75 109 GLU A C 1
ATOM 850 O O . GLU A 1 109 ? -0.763 -1.190 19.868 1.00 91.75 109 GLU A O 1
ATOM 855 N N . LEU A 1 110 ? -0.839 -0.957 17.642 1.00 95.69 110 LEU A N 1
ATOM 856 C CA . LEU A 1 110 ? -1.166 -2.352 17.318 1.00 95.69 110 LEU A CA 1
ATOM 857 C C . LEU A 1 110 ? 0.081 -3.092 16.784 1.00 95.69 110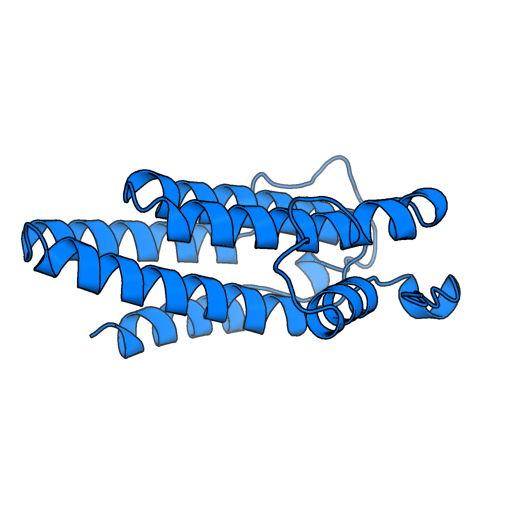 LEU A C 1
ATOM 859 O O . LEU A 1 110 ? 0.359 -3.019 15.582 1.00 95.69 110 LEU A O 1
ATOM 863 N N . PRO A 1 111 ? 0.839 -3.848 17.610 1.00 94.50 111 PRO A N 1
ATOM 864 C CA . PRO A 1 111 ? 2.139 -4.400 17.208 1.00 94.50 111 PRO A CA 1
ATOM 865 C C . PRO A 1 111 ? 2.070 -5.344 16.004 1.00 94.50 111 PRO A C 1
ATOM 867 O O . PRO A 1 111 ? 2.968 -5.358 15.164 1.00 94.50 111 PRO A O 1
ATOM 870 N N . PHE A 1 112 ? 0.993 -6.128 15.902 1.00 93.50 112 PHE A N 1
ATOM 871 C CA . PHE A 1 112 ? 0.772 -7.026 14.770 1.00 93.50 112 PHE A CA 1
ATOM 872 C C . PHE A 1 112 ? 0.597 -6.261 13.450 1.00 93.50 112 PHE A C 1
ATOM 874 O O . PHE A 1 112 ? 1.184 -6.633 12.436 1.00 93.50 112 PHE A O 1
ATOM 881 N N . VAL A 1 113 ? -0.154 -5.157 13.471 1.00 96.44 113 VAL A N 1
ATOM 882 C CA . VAL A 1 113 ? -0.360 -4.301 12.294 1.00 96.44 113 VAL A CA 1
ATOM 883 C C . VAL A 1 113 ? 0.954 -3.640 11.880 1.00 96.44 113 VAL A C 1
ATOM 885 O O . VAL A 1 113 ? 1.280 -3.629 10.696 1.00 96.44 113 VAL A O 1
ATOM 888 N N . SER A 1 114 ? 1.747 -3.149 12.836 1.00 94.81 114 SER A N 1
ATOM 889 C CA . SER A 1 114 ? 3.063 -2.571 12.540 1.00 94.81 114 SER A CA 1
ATOM 890 C C . SER A 1 114 ? 3.974 -3.567 11.819 1.00 94.81 114 SER A C 1
ATOM 892 O O . SER A 1 114 ? 4.529 -3.234 10.771 1.00 94.81 114 SER A O 1
ATOM 894 N N . LYS A 1 115 ? 4.051 -4.814 12.309 1.00 94.50 115 LYS A N 1
ATOM 895 C CA . LYS A 1 115 ? 4.816 -5.892 11.656 1.00 94.50 115 LYS A CA 1
ATOM 896 C C . LYS A 1 115 ? 4.317 -6.194 10.244 1.00 94.50 115 LYS A C 1
ATOM 898 O O . LYS A 1 115 ? 5.122 -6.412 9.343 1.00 94.50 115 LYS A O 1
ATOM 903 N N . LEU A 1 116 ? 3.001 -6.170 10.032 1.00 95.69 116 LEU A N 1
ATOM 904 C CA . LEU A 1 116 ? 2.406 -6.408 8.718 1.00 95.69 116 LEU A CA 1
ATOM 905 C C . LEU A 1 116 ? 2.870 -5.361 7.690 1.00 95.69 116 LEU A C 1
ATOM 907 O O . LEU A 1 116 ? 3.289 -5.712 6.588 1.00 95.69 116 LEU A O 1
ATOM 911 N N . PHE A 1 117 ? 2.877 -4.078 8.060 1.00 97.25 117 PHE A N 1
ATOM 912 C CA . PHE A 1 117 ? 3.373 -3.024 7.173 1.00 97.25 117 PHE A CA 1
ATOM 913 C C . PHE A 1 117 ? 4.904 -3.004 7.035 1.00 97.25 117 PHE A C 1
ATOM 915 O O . PHE A 1 117 ? 5.421 -2.551 6.014 1.00 97.25 117 PHE A O 1
ATOM 922 N N . GLU A 1 118 ? 5.649 -3.491 8.027 1.00 95.44 118 GLU A N 1
ATOM 923 C CA . GLU A 1 118 ? 7.096 -3.702 7.900 1.00 95.44 118 GLU A CA 1
ATOM 924 C C . GLU A 1 118 ? 7.427 -4.800 6.885 1.00 95.44 118 GLU A C 1
ATOM 926 O O . GLU A 1 118 ? 8.310 -4.606 6.046 1.00 95.44 118 GLU A O 1
ATOM 931 N N . ALA A 1 119 ? 6.680 -5.907 6.901 1.00 96.56 119 ALA A N 1
ATOM 932 C CA . ALA A 1 119 ? 6.785 -6.951 5.887 1.00 96.56 119 ALA A CA 1
ATOM 933 C C . ALA A 1 119 ? 6.415 -6.415 4.493 1.00 96.56 119 ALA A C 1
ATOM 935 O O . ALA A 1 119 ? 7.137 -6.667 3.528 1.00 96.56 119 ALA A O 1
ATOM 936 N N . LEU A 1 120 ? 5.360 -5.595 4.377 1.00 98.12 120 LEU A N 1
ATOM 937 C CA . LEU A 1 120 ? 5.011 -4.928 3.116 1.00 98.12 120 LEU A CA 1
ATOM 938 C C . LEU A 1 120 ? 6.129 -4.007 2.610 1.00 98.12 120 LEU A C 1
ATOM 940 O O . LEU A 1 120 ? 6.444 -4.008 1.421 1.00 98.12 120 LEU A O 1
ATOM 944 N N . ASN A 1 121 ? 6.765 -3.244 3.500 1.00 97.75 121 ASN A N 1
ATOM 945 C CA . ASN A 1 121 ? 7.914 -2.418 3.141 1.00 97.75 121 ASN A CA 1
ATOM 946 C C . ASN A 1 121 ? 9.085 -3.275 2.634 1.00 97.75 121 ASN A C 1
ATOM 948 O O . ASN A 1 121 ? 9.714 -2.935 1.634 1.00 97.75 121 ASN A O 1
ATOM 952 N N . ALA A 1 122 ? 9.362 -4.404 3.293 1.00 96.94 122 ALA A N 1
ATOM 953 C CA . ALA A 1 122 ? 10.383 -5.349 2.848 1.00 96.94 122 ALA A CA 1
ATOM 954 C C . ALA A 1 122 ? 10.055 -5.957 1.471 1.00 96.94 122 ALA A C 1
ATOM 956 O O . ALA A 1 122 ? 10.951 -6.065 0.637 1.00 96.94 122 ALA A O 1
ATOM 957 N N . LEU A 1 123 ? 8.784 -6.269 1.192 1.00 98.19 123 LEU A N 1
ATOM 958 C CA . LEU A 1 123 ? 8.326 -6.706 -0.131 1.00 98.19 123 LEU A CA 1
ATOM 959 C C . LEU A 1 123 ? 8.537 -5.621 -1.197 1.00 98.19 123 LEU A C 1
ATOM 961 O O . LEU A 1 123 ? 9.056 -5.908 -2.273 1.00 98.19 123 LEU A O 1
ATOM 965 N N . CYS A 1 124 ? 8.202 -4.363 -0.896 1.00 98.06 124 CYS A N 1
ATOM 966 C CA . CYS A 1 124 ? 8.400 -3.246 -1.826 1.00 98.06 124 CYS A CA 1
ATOM 967 C C . CYS A 1 124 ? 9.888 -2.967 -2.096 1.00 98.06 124 CYS A C 1
ATOM 969 O O . CYS A 1 124 ? 10.250 -2.600 -3.211 1.00 98.06 124 CYS A O 1
ATOM 971 N N . ASN A 1 125 ? 10.777 -3.208 -1.125 1.00 96.94 125 ASN A N 1
ATOM 972 C CA . ASN A 1 125 ? 12.227 -3.092 -1.327 1.00 96.94 125 ASN A CA 1
ATOM 973 C C . ASN A 1 125 ? 12.768 -4.073 -2.385 1.00 96.94 125 ASN A C 1
ATOM 975 O O . ASN A 1 125 ? 13.783 -3.788 -3.026 1.00 96.94 125 ASN A O 1
ATOM 979 N N . LEU A 1 126 ? 12.089 -5.200 -2.632 1.00 96.44 126 LEU A N 1
ATOM 980 C CA . LEU A 1 126 ? 12.464 -6.137 -3.701 1.00 96.44 126 LEU A CA 1
ATOM 981 C C . LEU A 1 126 ? 12.344 -5.507 -5.098 1.00 96.44 126 LEU A C 1
ATOM 983 O O . LEU A 1 126 ? 12.965 -5.980 -6.051 1.00 96.44 126 LEU A O 1
ATOM 987 N N . LEU A 1 127 ? 11.568 -4.429 -5.228 1.00 96.38 127 LEU A N 1
ATOM 988 C CA . LEU A 1 127 ? 11.352 -3.739 -6.496 1.00 96.38 127 LEU A CA 1
ATOM 989 C C . LEU A 1 127 ? 12.536 -2.855 -6.907 1.00 96.38 127 LEU A C 1
ATOM 991 O O . LEU A 1 127 ? 12.685 -2.566 -8.089 1.00 96.38 127 LEU A O 1
ATOM 995 N N . ILE A 1 128 ? 13.378 -2.449 -5.951 1.00 92.44 128 ILE A N 1
ATOM 996 C CA . ILE A 1 128 ? 14.513 -1.541 -6.183 1.00 92.44 128 ILE A CA 1
ATOM 997 C C . ILE A 1 128 ? 15.876 -2.211 -5.995 1.00 92.44 128 ILE A C 1
ATOM 999 O O . ILE A 1 128 ? 16.873 -1.752 -6.550 1.00 92.44 128 ILE A O 1
ATOM 1003 N N . VAL A 1 129 ? 15.948 -3.301 -5.226 1.00 91.69 129 VAL A N 1
ATOM 1004 C CA . VAL A 1 129 ? 17.220 -3.987 -4.970 1.00 91.69 129 VAL A CA 1
ATOM 1005 C C . VAL A 1 129 ? 17.886 -4.430 -6.281 1.00 91.69 129 VAL A C 1
ATOM 1007 O O . VAL A 1 129 ? 17.210 -4.815 -7.239 1.00 91.69 129 VAL A O 1
ATOM 1010 N N . SER A 1 130 ? 19.216 -4.367 -6.352 1.00 88.75 130 SER A N 1
ATOM 1011 C CA . SER A 1 130 ? 19.938 -4.833 -7.538 1.00 88.75 130 SER A CA 1
ATOM 1012 C C . SER A 1 130 ? 19.717 -6.338 -7.761 1.00 88.75 130 SER A C 1
ATOM 1014 O O . SER A 1 130 ? 19.529 -7.074 -6.787 1.00 88.75 130 SER A O 1
ATOM 1016 N N . PRO A 1 131 ? 19.781 -6.824 -9.016 1.00 85.06 131 PRO A N 1
ATOM 1017 C CA . PRO A 1 131 ? 19.644 -8.250 -9.320 1.00 85.06 131 PRO A CA 1
ATOM 1018 C C . PRO A 1 131 ? 20.555 -9.152 -8.475 1.00 85.06 131 PRO A C 1
ATOM 1020 O O . PRO A 1 131 ? 20.092 -10.160 -7.947 1.00 85.06 131 PRO A O 1
ATOM 1023 N N . ASP A 1 132 ? 21.809 -8.741 -8.260 1.00 87.50 132 ASP A N 1
ATOM 1024 C CA . ASP A 1 132 ? 22.806 -9.506 -7.494 1.00 87.50 132 ASP A CA 1
ATOM 1025 C C . ASP A 1 132 ? 22.405 -9.736 -6.028 1.00 87.50 132 ASP A C 1
ATOM 1027 O O . ASP A 1 132 ? 22.764 -10.745 -5.424 1.00 87.50 132 ASP A O 1
ATOM 1031 N N . ASN A 1 133 ? 21.636 -8.810 -5.450 1.00 89.75 133 ASN A N 1
ATOM 1032 C CA . ASN A 1 133 ? 21.204 -8.851 -4.052 1.00 89.75 133 ASN A CA 1
ATOM 1033 C C . ASN A 1 133 ? 19.750 -9.326 -3.895 1.00 89.75 133 ASN A C 1
ATOM 1035 O O . ASN A 1 133 ? 19.230 -9.395 -2.782 1.00 89.75 133 ASN A O 1
ATOM 1039 N N . LEU A 1 134 ? 19.062 -9.642 -4.993 1.00 89.88 134 LEU A N 1
ATOM 1040 C CA . LEU A 1 134 ? 17.636 -9.948 -4.959 1.00 89.88 134 LEU A CA 1
ATOM 1041 C C . LEU A 1 134 ? 17.345 -11.270 -4.237 1.00 89.88 134 LEU A C 1
ATOM 1043 O O . LEU A 1 134 ? 16.416 -11.336 -3.433 1.00 89.88 134 LEU A O 1
ATOM 1047 N N . ALA A 1 135 ? 18.155 -12.305 -4.478 1.00 89.06 135 ALA A N 1
ATOM 1048 C CA . ALA A 1 135 ? 17.979 -13.614 -3.848 1.00 89.06 135 ALA A CA 1
ATOM 1049 C C . ALA A 1 135 ? 18.134 -13.544 -2.319 1.00 89.06 135 ALA A C 1
ATOM 1051 O O . ALA A 1 135 ? 17.313 -14.092 -1.583 1.00 89.06 135 ALA A O 1
ATOM 1052 N N . SER A 1 136 ? 19.143 -12.816 -1.829 1.00 90.31 136 SER A N 1
ATOM 1053 C CA . SER A 1 136 ? 19.341 -12.614 -0.391 1.00 90.31 136 SER A CA 1
ATOM 1054 C C . SER A 1 136 ? 18.226 -11.761 0.219 1.00 90.31 136 SER A C 1
ATOM 1056 O O . SER A 1 136 ? 17.724 -12.098 1.291 1.00 90.31 136 SER A O 1
ATOM 1058 N N . ALA A 1 137 ? 17.763 -10.719 -0.481 1.00 91.94 137 ALA A N 1
ATOM 1059 C CA . ALA A 1 137 ? 16.644 -9.890 -0.034 1.00 91.94 137 ALA A CA 1
ATOM 1060 C C . ALA A 1 137 ? 15.332 -10.690 0.100 1.00 91.94 137 ALA A C 1
ATOM 1062 O O . ALA A 1 137 ? 14.614 -10.532 1.092 1.00 91.94 137 ALA A O 1
ATOM 1063 N N . CYS A 1 138 ? 15.059 -11.610 -0.834 1.00 91.88 138 CYS A N 1
ATOM 1064 C CA . CYS A 1 138 ? 13.906 -12.519 -0.785 1.00 91.88 138 CYS A CA 1
ATOM 1065 C C . CYS A 1 138 ? 13.943 -13.496 0.404 1.00 91.88 138 CYS A C 1
ATOM 1067 O O . CYS A 1 138 ? 12.913 -14.053 0.783 1.00 91.88 138 CYS A O 1
ATOM 1069 N N . CYS A 1 139 ? 15.118 -13.716 0.995 1.00 88.62 139 CYS A N 1
ATOM 1070 C CA . CYS A 1 139 ? 15.327 -14.570 2.164 1.00 88.62 139 CYS A CA 1
ATOM 1071 C C . CYS A 1 139 ? 15.588 -13.770 3.449 1.00 88.62 139 CYS A C 1
ATOM 1073 O O . CYS A 1 139 ? 16.037 -14.336 4.445 1.00 88.62 139 CYS A O 1
ATOM 1075 N N . SER A 1 140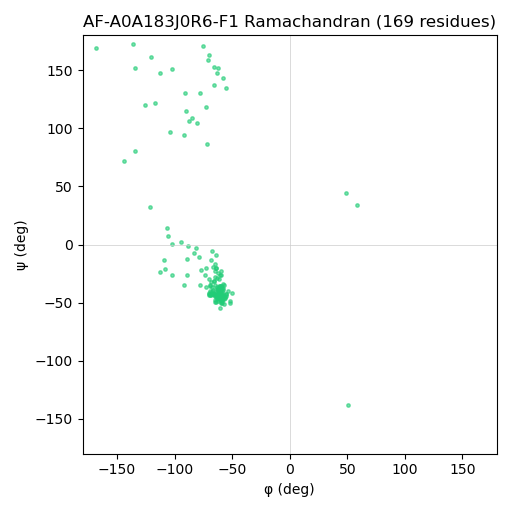 ? 15.320 -12.461 3.447 1.00 89.44 140 SER A N 1
ATOM 1076 C CA . SER A 1 140 ? 15.456 -11.636 4.646 1.00 89.44 140 SER A CA 1
ATOM 1077 C C . SER A 1 140 ? 14.494 -12.085 5.754 1.00 89.44 140 SER A C 1
ATOM 1079 O O . SER A 1 140 ? 13.372 -12.511 5.487 1.00 89.44 140 SER A O 1
ATOM 1081 N N . GLY A 1 141 ? 14.908 -11.944 7.020 1.00 88.12 141 GLY A N 1
ATOM 1082 C CA . GLY A 1 141 ? 14.088 -12.346 8.172 1.00 88.12 141 GLY A CA 1
ATOM 1083 C C . GLY A 1 141 ? 12.734 -11.629 8.255 1.00 88.12 141 GLY A C 1
ATOM 1084 O O . GLY A 1 141 ? 11.772 -12.200 8.754 1.00 88.12 141 GLY A O 1
ATOM 1085 N N . MET A 1 142 ? 12.628 -10.420 7.689 1.00 88.19 142 MET A N 1
ATOM 1086 C CA . MET A 1 142 ? 11.371 -9.659 7.606 1.00 88.19 142 MET A CA 1
ATOM 1087 C C . MET A 1 142 ? 10.327 -10.311 6.688 1.00 88.19 142 MET A C 1
ATOM 1089 O O . MET A 1 142 ? 9.144 -9.999 6.791 1.00 88.19 142 MET A O 1
ATOM 1093 N N . LEU A 1 143 ? 10.761 -11.199 5.789 1.00 92.56 143 LEU A N 1
ATOM 1094 C CA . LEU A 1 143 ? 9.909 -11.963 4.878 1.00 92.56 143 LEU A CA 1
ATOM 1095 C C . LEU A 1 143 ? 9.769 -13.432 5.303 1.00 92.56 143 LEU A C 1
ATOM 1097 O O . LEU A 1 143 ? 9.194 -14.218 4.557 1.00 92.56 143 LEU A O 1
ATOM 1101 N N . GLY A 1 144 ? 10.283 -13.812 6.480 1.00 89.38 144 GLY A N 1
ATOM 1102 C CA . GLY A 1 144 ? 10.300 -15.204 6.945 1.00 89.38 144 GLY A CA 1
ATOM 1103 C C . GLY A 1 144 ? 8.909 -15.834 7.062 1.00 89.38 144 GLY A C 1
ATOM 1104 O O . GLY A 1 144 ? 8.743 -17.000 6.718 1.00 89.38 144 GLY A O 1
ATOM 1105 N N . ASP A 1 145 ? 7.914 -15.041 7.465 1.00 89.06 145 ASP A N 1
ATOM 1106 C CA . ASP A 1 145 ? 6.517 -15.474 7.613 1.00 89.06 145 ASP A CA 1
ATOM 1107 C C . ASP A 1 145 ? 5.661 -15.189 6.361 1.00 89.06 145 ASP A C 1
ATOM 1109 O O . ASP A 1 145 ? 4.454 -15.437 6.354 1.00 89.06 145 ASP A O 1
ATOM 1113 N N . VAL A 1 146 ? 6.255 -14.636 5.297 1.00 93.88 146 VAL A N 1
ATOM 1114 C CA . VAL A 1 146 ? 5.541 -14.299 4.060 1.00 93.88 146 VAL A CA 1
ATOM 1115 C C . VAL A 1 146 ? 5.600 -15.479 3.096 1.00 93.88 146 VAL A C 1
ATOM 1117 O O . VAL A 1 146 ? 6.669 -16.012 2.798 1.00 93.88 146 VAL A O 1
ATOM 1120 N N . GLU A 1 147 ? 4.444 -15.868 2.555 1.00 93.69 147 GLU A N 1
ATOM 1121 C CA . GLU A 1 147 ? 4.370 -16.938 1.562 1.00 93.69 147 GLU A CA 1
ATOM 1122 C C . GLU A 1 147 ? 5.283 -16.655 0.360 1.00 93.69 147 GLU A C 1
ATOM 1124 O O . GLU A 1 147 ? 5.287 -15.562 -0.213 1.00 93.69 147 GLU A O 1
ATOM 1129 N N . ARG A 1 148 ? 6.030 -17.675 -0.080 1.00 92.25 148 ARG A N 1
ATOM 1130 C CA . ARG A 1 148 ? 6.966 -17.546 -1.209 1.00 92.25 148 ARG A CA 1
ATOM 1131 C C . ARG A 1 148 ? 6.282 -17.073 -2.489 1.00 92.25 148 ARG A C 1
ATOM 1133 O O . ARG A 1 148 ? 6.861 -16.290 -3.231 1.00 92.25 148 ARG A O 1
ATOM 1140 N N . THR A 1 149 ? 5.042 -17.491 -2.723 1.00 93.44 149 THR A N 1
ATOM 1141 C CA . THR A 1 149 ? 4.206 -17.046 -3.850 1.00 93.44 149 THR A CA 1
ATOM 1142 C C . THR A 1 149 ? 4.004 -15.530 -3.856 1.00 93.44 149 THR A C 1
ATOM 1144 O O . THR A 1 149 ? 4.079 -14.914 -4.916 1.00 93.44 149 THR A O 1
ATOM 1147 N N . VAL A 1 150 ? 3.817 -14.915 -2.686 1.00 95.69 150 VAL A N 1
ATOM 1148 C CA . VAL A 1 150 ? 3.694 -13.458 -2.529 1.00 95.69 150 VAL A CA 1
ATOM 1149 C C . VAL A 1 150 ? 5.030 -12.775 -2.810 1.00 95.69 150 VAL A C 1
ATOM 1151 O O . VAL A 1 150 ? 5.065 -11.785 -3.536 1.00 95.69 150 VAL A O 1
ATOM 1154 N N . VAL A 1 151 ?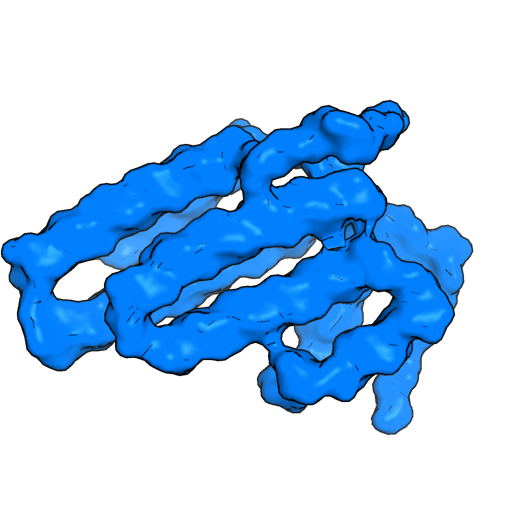 6.139 -13.322 -2.299 1.00 95.94 151 VAL A N 1
ATOM 1155 C CA . VAL A 1 151 ? 7.491 -12.796 -2.565 1.00 95.94 151 VAL A CA 1
ATOM 1156 C C . VAL A 1 151 ? 7.791 -12.801 -4.069 1.00 95.94 151 VAL A C 1
ATOM 1158 O O . VAL A 1 151 ? 8.162 -11.767 -4.623 1.00 95.94 151 VAL A O 1
ATOM 1161 N N . VAL A 1 152 ? 7.564 -13.932 -4.752 1.00 93.88 152 VAL A N 1
ATOM 1162 C CA . VAL A 1 152 ? 7.695 -14.031 -6.219 1.00 93.88 152 VAL A CA 1
ATOM 1163 C C . VAL A 1 152 ? 6.769 -13.038 -6.915 1.00 93.88 152 VAL A C 1
ATOM 1165 O O . VAL A 1 152 ? 7.195 -12.363 -7.850 1.00 93.88 152 VAL A O 1
ATOM 1168 N N . GLY A 1 153 ? 5.524 -12.928 -6.448 1.00 96.00 153 GLY A N 1
ATOM 1169 C CA . GLY A 1 153 ? 4.530 -12.008 -6.988 1.00 96.00 153 GLY A CA 1
ATOM 1170 C C . GLY A 1 153 ? 5.016 -10.561 -6.997 1.00 96.00 153 GLY A C 1
ATOM 1171 O O . GLY A 1 153 ? 4.899 -9.899 -8.022 1.00 96.00 153 GLY A O 1
ATOM 1172 N N . PHE A 1 154 ? 5.637 -10.089 -5.912 1.00 97.31 154 PHE A N 1
ATOM 1173 C CA . PHE A 1 154 ? 6.235 -8.751 -5.865 1.00 97.31 154 PHE A CA 1
ATOM 1174 C C . PHE A 1 154 ? 7.408 -8.606 -6.836 1.00 97.31 154 PHE A C 1
ATOM 1176 O O . PHE A 1 154 ? 7.479 -7.624 -7.569 1.00 97.31 154 PHE A O 1
ATOM 1183 N N . VAL A 1 155 ? 8.303 -9.593 -6.912 1.00 95.56 155 VAL A N 1
ATOM 1184 C CA . VAL A 1 155 ? 9.439 -9.550 -7.849 1.00 95.56 155 VAL A CA 1
ATOM 1185 C C . VAL A 1 155 ? 8.974 -9.440 -9.306 1.00 95.56 155 VAL A C 1
ATOM 1187 O O . VAL A 1 155 ? 9.583 -8.718 -10.097 1.00 95.56 155 VAL A O 1
ATOM 1190 N N . GLN A 1 156 ? 7.861 -10.087 -9.653 1.00 95.19 156 GLN A N 1
ATOM 1191 C CA . GLN A 1 156 ? 7.258 -10.015 -10.986 1.00 95.19 156 GLN A CA 1
ATOM 1192 C C . GLN A 1 156 ? 6.731 -8.621 -11.360 1.00 95.19 156 GLN A C 1
ATOM 1194 O O . GLN A 1 156 ? 6.518 -8.356 -12.546 1.00 95.19 156 GLN A O 1
ATOM 1199 N N . LEU A 1 157 ? 6.545 -7.718 -10.391 1.00 96.88 157 LEU A N 1
ATOM 1200 C CA . LEU A 1 157 ? 6.101 -6.343 -10.644 1.00 96.88 157 LEU A CA 1
ATOM 1201 C C . LEU A 1 157 ? 7.232 -5.435 -11.143 1.00 96.88 157 LEU A C 1
ATOM 1203 O O . LEU A 1 157 ? 6.966 -4.322 -11.601 1.00 96.88 157 LEU A O 1
ATOM 1207 N N . ARG A 1 158 ? 8.492 -5.877 -11.086 1.00 95.75 158 ARG A N 1
ATOM 1208 C CA . ARG A 1 158 ? 9.617 -5.092 -11.602 1.00 95.75 158 ARG A CA 1
ATOM 1209 C C . ARG A 1 158 ? 9.533 -4.932 -13.118 1.00 95.75 158 ARG A C 1
ATOM 1211 O O . ARG A 1 158 ? 9.299 -5.894 -13.852 1.00 95.75 158 ARG A O 1
ATOM 1218 N N . ALA A 1 159 ? 9.801 -3.728 -13.612 1.00 92.62 159 ALA A N 1
ATOM 1219 C CA . ALA A 1 159 ? 9.809 -3.446 -15.045 1.00 92.62 159 ALA A CA 1
ATOM 1220 C C . ALA A 1 159 ? 10.893 -4.238 -15.801 1.00 92.62 159 ALA A C 1
ATOM 1222 O O . ALA A 1 159 ? 10.694 -4.571 -16.970 1.00 92.62 159 ALA A O 1
ATOM 1223 N N . ASP A 1 160 ? 12.004 -4.575 -15.136 1.00 89.31 160 ASP A N 1
ATOM 1224 C CA . ASP A 1 160 ? 13.123 -5.345 -15.688 1.00 89.31 160 ASP A CA 1
ATOM 1225 C C . ASP A 1 160 ? 12.964 -6.869 -15.542 1.00 89.31 160 ASP A C 1
ATOM 1227 O O . ASP A 1 160 ? 13.810 -7.613 -16.037 1.00 89.31 160 ASP A O 1
ATOM 1231 N N . TYR A 1 161 ? 11.881 -7.362 -14.923 1.00 86.31 161 TYR A N 1
ATOM 1232 C CA . TYR A 1 161 ? 11.722 -8.778 -14.566 1.00 86.31 161 TYR A CA 1
ATOM 1233 C C . TYR A 1 161 ? 11.966 -9.735 -15.745 1.00 86.31 161 TYR A C 1
ATOM 1235 O O . TYR A 1 161 ? 12.747 -10.685 -15.651 1.00 86.31 161 TYR A O 1
ATOM 1243 N N . LYS A 1 162 ? 11.343 -9.452 -16.899 1.00 77.44 162 LYS A N 1
ATOM 1244 C CA . LYS A 1 162 ? 11.471 -10.283 -18.109 1.00 77.44 162 LYS A CA 1
ATOM 1245 C C . LYS A 1 162 ? 12.839 -10.153 -18.779 1.00 77.44 162 LYS A C 1
ATOM 1247 O O . LYS A 1 162 ? 13.345 -11.131 -19.321 1.00 77.44 162 LYS A O 1
ATOM 1252 N N . THR A 1 163 ? 13.426 -8.959 -18.775 1.00 77.56 163 THR A N 1
ATOM 1253 C CA . THR A 1 163 ? 14.701 -8.678 -19.454 1.00 77.56 163 THR A CA 1
ATOM 1254 C C . THR A 1 163 ? 15.896 -9.197 -18.667 1.00 77.56 163 THR A C 1
ATOM 1256 O O . THR A 1 163 ? 16.847 -9.693 -19.263 1.00 77.56 163 THR A O 1
ATOM 1259 N N . ALA A 1 164 ? 15.821 -9.146 -17.337 1.00 71.75 164 ALA A N 1
ATOM 1260 C CA . ALA A 1 164 ? 16.862 -9.623 -16.436 1.00 71.75 164 ALA A CA 1
ATOM 1261 C C . ALA A 1 164 ? 16.821 -11.148 -16.207 1.00 71.75 164 ALA A C 1
ATOM 1263 O O . ALA A 1 164 ? 17.704 -11.676 -15.539 1.00 71.75 164 ALA A O 1
ATOM 1264 N N . LYS A 1 165 ? 15.831 -11.865 -16.776 1.00 69.62 165 LYS A N 1
ATOM 1265 C CA . LYS A 1 165 ? 15.638 -13.323 -16.619 1.00 69.62 165 LYS A CA 1
ATOM 1266 C C . LYS A 1 165 ? 15.702 -13.765 -15.150 1.00 69.62 165 LYS A C 1
ATOM 1268 O O . LYS A 1 165 ? 16.360 -14.750 -14.818 1.00 69.62 165 LYS A O 1
ATOM 1273 N N . LEU A 1 166 ? 15.034 -13.016 -14.273 1.00 69.56 166 LEU A N 1
ATOM 1274 C CA . LEU A 1 166 ? 15.034 -13.267 -12.833 1.00 69.56 166 LEU A CA 1
ATOM 1275 C C . LEU A 1 166 ? 14.207 -14.527 -12.521 1.00 69.56 166 LEU A C 1
ATOM 1277 O O . LEU A 1 166 ? 13.013 -14.448 -12.238 1.00 69.56 166 LEU A O 1
ATOM 1281 N N . ASN A 1 167 ? 14.846 -15.695 -12.584 1.00 65.44 167 ASN A N 1
ATOM 1282 C CA . ASN A 1 167 ? 14.305 -16.931 -12.028 1.00 65.44 167 ASN A CA 1
ATOM 1283 C C . ASN A 1 167 ? 14.720 -17.005 -10.560 1.00 65.44 167 ASN A C 1
ATOM 1285 O O . ASN A 1 167 ? 15.889 -17.228 -10.251 1.00 65.44 167 ASN A O 1
ATOM 1289 N N . ILE A 1 168 ? 13.766 -16.767 -9.661 1.00 66.81 168 ILE A N 1
ATOM 1290 C CA . ILE A 1 168 ? 13.985 -16.981 -8.232 1.00 66.81 168 ILE A CA 1
ATOM 1291 C C . ILE A 1 168 ? 13.547 -18.402 -7.906 1.00 66.81 168 ILE A C 1
ATOM 1293 O O . ILE A 1 168 ? 12.370 -18.654 -7.652 1.00 66.81 168 ILE A O 1
ATOM 1297 N N . ASP A 1 169 ? 14.512 -19.315 -7.930 1.00 63.78 169 ASP A N 1
ATOM 1298 C CA . ASP A 1 169 ? 14.334 -20.672 -7.429 1.00 63.78 169 ASP A CA 1
ATOM 1299 C C . ASP A 1 169 ? 14.595 -20.667 -5.920 1.00 63.78 169 ASP A C 1
ATOM 1301 O O . ASP A 1 169 ? 15.724 -20.491 -5.459 1.00 63.78 169 ASP A O 1
ATOM 1305 N N . PHE A 1 170 ? 13.532 -20.833 -5.136 1.00 61.00 170 PHE A N 1
ATOM 1306 C CA . PHE A 1 170 ? 13.659 -21.133 -3.714 1.00 61.00 170 PHE A CA 1
ATOM 1307 C C . PHE A 1 170 ? 13.943 -22.634 -3.586 1.00 61.00 170 PHE A C 1
ATOM 1309 O O . PHE A 1 170 ? 13.039 -23.438 -3.811 1.00 61.00 170 PHE A O 1
ATOM 1316 N N . GLN A 1 171 ? 15.198 -22.999 -3.300 1.00 53.22 171 GLN A N 1
ATOM 1317 C CA . GLN A 1 171 ? 15.558 -24.363 -2.888 1.00 53.22 171 GLN A CA 1
ATOM 1318 C C . GLN A 1 171 ? 14.987 -24.700 -1.510 1.00 53.22 171 GLN A C 1
ATOM 1320 O O . GLN A 1 171 ? 14.927 -23.784 -0.654 1.00 53.22 171 GLN A O 1
#

InterPro domains:
  IPR009976 Exocyst complex component Sec10-like [PTHR12100] (2-165)
  IPR048627 Exocyst complex component Sec10-like, alpha-helical bundle [PF07393] (2-167)

Mean predicted aligned error: 3.87 Å

Foldseek 3Di:
DLVVLLVVLLVLLVPFPDQCLFVPPDDDLVDQDLAGPSLVVNLVSLLVVLVVLVVVDDDPVNVVVLVVSLVSNLVSLLVSLLVYAGELSSLVNVLSSLVSNLVSSVVVVDVVSNLSSLLVSLLSVLQNDDLVCNQVSLVDPSCVPPDNVSSVSSNVSYPCCVVVVDDRDDD